Protein AF-A0A9W9YWU7-F1 (afdb_monomer_lite)

InterPro domains:
  IPR015576 Spermine synthase, animal [PTHR46315] (1-107)
  IPR029063 S-adenosyl-L-methionine-dependent methyltransferase superfami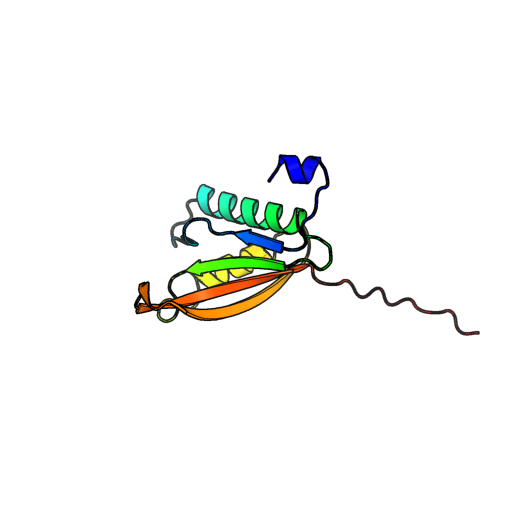ly [G3DSA:3.40.50.150] (1-108)
  IPR029063 S-adenosyl-L-methionine-dependent methyltransferase superfamily [SSF53335] (5-106)
  IPR030374 Polyamine biosynthesis domain [PS51006] (1-104)

Organism: NCBI:txid174260

pLDDT: mean 83.97, std 16.29, range [47.09, 98.5]

Sequence (116 aa):
MREFVKEKKTFDVVINDLTDIVIQSEKQGSYLDFQQEIQDLSIRLLSPRGKYFVQGAYGFNQQNDSLRLYEEQLENLYCPVEFKREFVFVPSFLELWTFYEIWKKQTTTTVNSPEK

Structure (mmCIF, N/CA/C/O backbone):
data_AF-A0A9W9YWU7-F1
#
_entry.id   AF-A0A9W9YWU7-F1
#
loop_
_atom_site.group_PDB
_atom_site.id
_atom_site.type_symbol
_atom_site.label_atom_id
_atom_site.label_alt_id
_atom_site.label_comp_id
_atom_site.label_asym_id
_atom_site.label_entity_id
_atom_site.label_seq_id
_atom_site.pdbx_PDB_ins_code
_atom_site.Cartn_x
_atom_site.Cartn_y
_atom_site.Cartn_z
_atom_site.occupancy
_atom_site.B_iso_or_equiv
_atom_site.auth_seq_id
_atom_site.auth_comp_id
_atom_site.auth_asym_id
_atom_site.auth_atom_id
_atom_site.pdbx_PDB_model_num
ATOM 1 N N . MET A 1 1 ? -12.077 7.163 -3.579 1.00 93.69 1 MET A N 1
ATOM 2 C CA . MET A 1 1 ? -11.612 6.771 -2.225 1.00 93.69 1 MET A CA 1
ATOM 3 C C . MET A 1 1 ? -12.128 7.697 -1.126 1.00 93.69 1 MET A C 1
ATOM 5 O O . MET A 1 1 ? -12.746 7.196 -0.199 1.00 93.69 1 MET A O 1
ATOM 9 N N . ARG A 1 2 ? -11.940 9.024 -1.224 1.00 97.56 2 ARG A N 1
ATOM 10 C CA . ARG A 1 2 ? -12.386 9.993 -0.196 1.00 97.56 2 ARG A CA 1
ATOM 11 C C . ARG A 1 2 ? -13.863 9.849 0.212 1.00 97.56 2 ARG A C 1
ATOM 13 O O . ARG A 1 2 ? -14.150 9.833 1.402 1.00 97.56 2 ARG A O 1
ATOM 20 N N . GLU A 1 3 ? -14.778 9.671 -0.741 1.00 98.12 3 GLU A N 1
ATOM 21 C CA . GLU A 1 3 ? -16.203 9.445 -0.432 1.00 98.12 3 GLU A CA 1
ATOM 22 C C . GLU A 1 3 ? -16.442 8.150 0.356 1.00 98.12 3 GLU A C 1
ATOM 24 O O . GLU A 1 3 ? -17.139 8.165 1.360 1.00 98.12 3 GLU A O 1
ATOM 29 N N . PHE A 1 4 ? -15.772 7.049 0.006 1.00 97.88 4 PHE A N 1
ATOM 30 C CA . PHE A 1 4 ? -15.872 5.801 0.771 1.00 97.88 4 PHE A CA 1
ATOM 31 C C . PHE A 1 4 ? -15.358 5.944 2.209 1.00 97.88 4 PHE A C 1
ATOM 33 O O . PHE A 1 4 ? -15.925 5.343 3.119 1.00 97.88 4 PHE A O 1
ATOM 40 N N . VAL A 1 5 ? -14.333 6.777 2.430 1.00 97.31 5 VAL A N 1
ATOM 41 C CA . VAL A 1 5 ? -13.852 7.096 3.784 1.00 97.31 5 VAL A CA 1
ATOM 42 C C . VAL A 1 5 ? -14.919 7.877 4.553 1.00 97.31 5 VAL A C 1
ATOM 44 O O . VAL A 1 5 ? -15.197 7.545 5.704 1.00 97.31 5 VAL A O 1
ATOM 47 N N . LYS A 1 6 ? -15.561 8.874 3.923 1.00 97.69 6 LYS A N 1
ATOM 48 C CA . LYS A 1 6 ? -16.678 9.625 4.530 1.00 97.69 6 LYS A CA 1
ATOM 49 C C . LYS A 1 6 ? -17.859 8.711 4.874 1.00 97.69 6 LYS A C 1
ATOM 51 O O . LYS A 1 6 ? -18.442 8.845 5.946 1.00 97.69 6 LYS A O 1
ATOM 56 N N . GLU A 1 7 ? -18.164 7.753 4.003 1.00 97.88 7 GLU A N 1
ATOM 57 C CA . GLU A 1 7 ? -19.212 6.738 4.183 1.00 97.88 7 GLU A CA 1
ATOM 58 C C . GLU A 1 7 ? -18.834 5.628 5.180 1.00 97.88 7 GLU A C 1
ATOM 60 O O . GLU A 1 7 ? -19.648 4.746 5.443 1.00 97.88 7 GLU A O 1
ATOM 65 N N . LYS A 1 8 ? -17.615 5.650 5.743 1.00 96.38 8 LYS A N 1
ATOM 66 C CA . LYS A 1 8 ? -17.079 4.610 6.640 1.00 96.38 8 LYS A CA 1
ATOM 67 C C . LYS A 1 8 ? -17.126 3.201 6.031 1.00 96.38 8 LYS A C 1
ATOM 69 O O . LYS A 1 8 ? -17.287 2.216 6.752 1.00 96.38 8 LYS A O 1
ATOM 74 N N . LYS A 1 9 ? -16.977 3.096 4.708 1.00 97.81 9 LYS A N 1
ATOM 75 C CA . LYS A 1 9 ? -16.840 1.807 4.023 1.00 97.81 9 LYS A CA 1
ATOM 76 C C . LYS A 1 9 ? -15.457 1.219 4.266 1.00 97.81 9 LYS A C 1
ATOM 78 O O . LYS A 1 9 ? -14.471 1.948 4.379 1.00 97.81 9 LYS A O 1
ATOM 83 N N . THR A 1 10 ? -15.400 -0.106 4.302 1.00 98.06 10 THR A N 1
ATOM 84 C CA . THR A 1 10 ? -14.157 -0.867 4.401 1.00 98.06 10 THR A CA 1
ATOM 85 C C . THR A 1 10 ? -14.149 -2.028 3.413 1.00 98.06 10 THR A C 1
ATOM 87 O O . THR A 1 10 ? -15.203 -2.493 2.980 1.00 98.06 10 THR A O 1
ATOM 90 N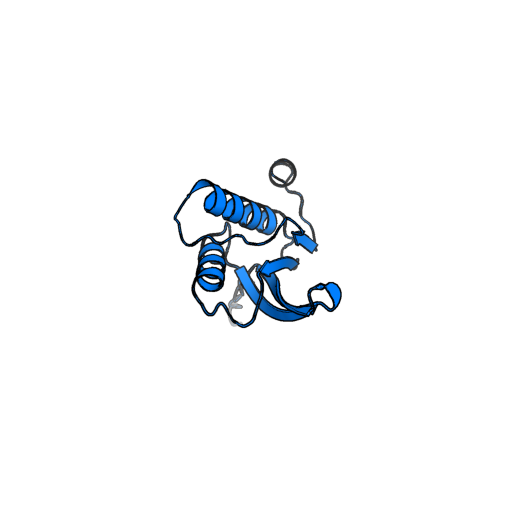 N . PHE A 1 11 ? -12.951 -2.480 3.055 1.00 98.44 11 PHE A N 1
ATOM 91 C CA . PHE A 1 11 ? -12.714 -3.565 2.110 1.00 98.44 11 PHE A CA 1
ATOM 92 C C . PHE A 1 11 ? -11.687 -4.538 2.683 1.00 98.44 11 PHE A C 1
ATOM 94 O O . PHE A 1 11 ? -10.728 -4.127 3.340 1.00 98.44 11 PHE A O 1
ATOM 101 N N . ASP A 1 12 ? -11.868 -5.829 2.418 1.00 98.50 12 ASP A N 1
ATOM 102 C CA . ASP A 1 12 ? -10.908 -6.857 2.834 1.00 98.50 12 ASP A CA 1
ATOM 103 C C . ASP A 1 12 ? -9.632 -6.834 1.996 1.00 98.50 12 ASP A C 1
ATOM 105 O O . ASP A 1 12 ? -8.562 -7.202 2.475 1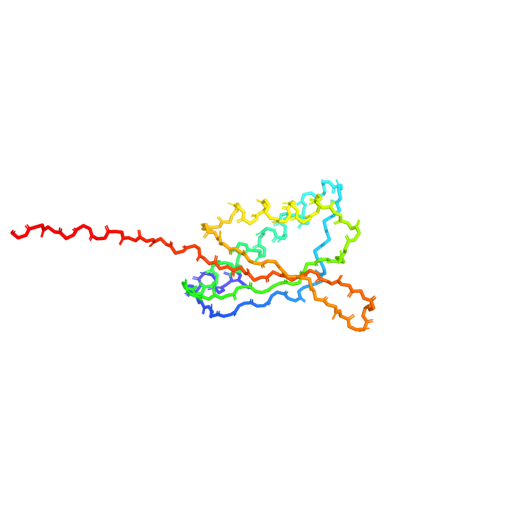.00 98.50 12 ASP A O 1
ATOM 109 N N . VAL A 1 13 ? -9.730 -6.359 0.757 1.00 98.25 13 VAL A N 1
ATOM 110 C CA . VAL A 1 13 ? -8.589 -6.207 -0.137 1.00 98.25 13 VAL A CA 1
ATOM 111 C C . VAL A 1 13 ? -8.679 -4.861 -0.841 1.00 98.25 13 VAL A C 1
ATOM 113 O O . VAL A 1 13 ? -9.727 -4.497 -1.373 1.00 98.25 13 VAL A O 1
ATOM 116 N N . VAL A 1 14 ? -7.565 -4.134 -0.857 1.00 98.25 14 VAL A N 1
ATOM 117 C CA . VAL A 1 14 ? -7.363 -2.950 -1.696 1.00 98.25 14 VAL A CA 1
ATOM 118 C C . VAL A 1 14 ? -6.153 -3.232 -2.579 1.00 98.25 14 VAL A C 1
ATOM 120 O O . VAL A 1 14 ? -5.101 -3.601 -2.067 1.00 98.25 14 VAL A O 1
ATOM 123 N N . ILE A 1 15 ? -6.293 -3.078 -3.893 1.00 97.25 15 ILE A N 1
ATOM 124 C CA . ILE A 1 15 ? -5.193 -3.241 -4.851 1.00 97.25 15 ILE A CA 1
ATOM 125 C C . ILE A 1 15 ? -4.962 -1.885 -5.505 1.00 97.25 15 ILE A C 1
ATOM 127 O O . ILE A 1 15 ? -5.877 -1.333 -6.117 1.00 97.25 15 ILE A O 1
ATOM 131 N N . ASN A 1 16 ? -3.764 -1.338 -5.339 1.00 94.38 16 ASN A N 1
ATOM 132 C CA . ASN A 1 16 ? -3.328 -0.148 -6.049 1.00 94.38 16 ASN A CA 1
ATOM 133 C C . ASN A 1 16 ? -2.482 -0.567 -7.251 1.00 94.38 16 ASN A C 1
ATOM 135 O O . ASN A 1 16 ? -1.338 -0.990 -7.104 1.00 94.38 16 ASN A O 1
ATOM 139 N N . ASP A 1 17 ? -3.096 -0.424 -8.420 1.00 91.75 17 ASP A N 1
ATOM 140 C CA . ASP A 1 17 ? -2.507 -0.661 -9.737 1.00 91.75 17 ASP A CA 1
ATOM 141 C C . ASP A 1 17 ? -2.392 0.659 -10.521 1.00 91.75 17 ASP A C 1
ATOM 143 O O . ASP A 1 17 ? -2.638 0.742 -11.722 1.00 91.75 17 ASP A O 1
ATOM 147 N N . LEU A 1 18 ? -2.115 1.755 -9.809 1.00 88.00 18 LEU A N 1
ATOM 148 C CA . LEU A 1 18 ? -1.696 2.990 -10.459 1.00 88.00 18 LEU A CA 1
ATOM 149 C C . LEU A 1 18 ? -0.305 2.791 -11.076 1.00 88.00 18 LEU A C 1
ATOM 151 O O . LEU A 1 18 ? 0.443 1.878 -10.714 1.00 88.00 18 LEU A O 1
ATOM 155 N N . THR A 1 19 ? 0.034 3.676 -12.014 1.00 74.12 19 THR A N 1
ATOM 156 C CA . THR A 1 19 ? 1.380 3.749 -12.595 1.00 74.12 19 THR A CA 1
ATOM 157 C C . THR A 1 19 ? 2.438 3.810 -11.498 1.00 74.12 19 THR A C 1
ATOM 159 O O . THR A 1 19 ? 2.178 4.398 -10.447 1.00 74.12 19 THR A O 1
ATOM 162 N N . ASP A 1 20 ? 3.601 3.238 -11.794 1.00 66.88 20 ASP A N 1
ATOM 163 C CA . ASP A 1 20 ? 4.733 2.956 -10.911 1.00 66.88 20 ASP A CA 1
ATOM 164 C C . ASP A 1 20 ? 4.992 4.006 -9.836 1.00 66.88 20 ASP A C 1
ATOM 166 O O . ASP A 1 20 ? 4.770 5.206 -10.016 1.00 66.88 20 ASP A O 1
ATOM 170 N N . ILE A 1 21 ? 5.581 3.545 -8.736 1.00 65.00 21 ILE A N 1
ATOM 171 C CA . ILE A 1 21 ? 6.114 4.404 -7.683 1.00 65.00 21 ILE A CA 1
ATOM 172 C C . ILE A 1 21 ? 7.296 5.207 -8.255 1.00 65.00 21 ILE A C 1
ATOM 174 O O . ILE A 1 21 ? 8.448 4.767 -8.232 1.00 65.00 21 ILE A O 1
ATOM 178 N N . VAL A 1 22 ? 7.021 6.397 -8.795 1.00 59.06 22 VAL A N 1
ATOM 179 C CA . VAL A 1 22 ? 8.043 7.302 -9.336 1.00 59.06 22 VAL A CA 1
ATOM 180 C C . VAL A 1 22 ? 8.631 8.116 -8.188 1.00 59.06 22 VAL A C 1
ATOM 182 O O . VAL A 1 22 ? 8.260 9.260 -7.941 1.00 59.06 22 VAL A O 1
ATOM 185 N N . ILE A 1 23 ? 9.577 7.530 -7.457 1.00 56.53 23 ILE A N 1
ATOM 186 C CA . ILE A 1 23 ? 10.339 8.271 -6.446 1.00 56.53 23 ILE A CA 1
ATOM 187 C C . ILE A 1 23 ? 11.538 8.911 -7.139 1.00 56.53 23 ILE A C 1
ATOM 189 O O . ILE A 1 23 ? 12.637 8.358 -7.168 1.00 56.53 23 ILE A O 1
ATOM 193 N N . GLN A 1 24 ? 11.299 10.070 -7.754 1.00 52.41 24 GLN A N 1
ATOM 194 C CA . GLN A 1 24 ? 12.376 10.940 -8.214 1.00 52.41 24 GLN A CA 1
ATOM 195 C C . GLN A 1 24 ? 13.084 11.542 -6.994 1.00 52.41 24 GLN A C 1
ATOM 197 O O . GLN A 1 24 ? 12.447 12.034 -6.065 1.00 52.41 24 GLN A O 1
ATOM 202 N N . SER A 1 25 ? 14.418 11.509 -7.007 1.00 48.91 25 SER A N 1
ATOM 203 C CA . SER A 1 25 ? 15.292 12.079 -5.970 1.00 48.91 25 SER A CA 1
ATOM 204 C C . SER A 1 25 ? 15.158 13.600 -5.821 1.00 48.91 25 SER A C 1
ATOM 206 O O . SER A 1 25 ? 15.679 14.187 -4.871 1.00 48.91 25 SER A O 1
ATOM 208 N N . GLU A 1 26 ? 14.459 14.256 -6.746 1.00 50.16 26 GLU A N 1
ATOM 209 C CA . GLU A 1 26 ? 14.153 15.674 -6.678 1.00 50.16 26 GLU A CA 1
ATOM 210 C C . GLU A 1 26 ? 12.811 15.875 -5.979 1.00 50.16 26 GLU A C 1
ATOM 212 O O . GLU A 1 26 ? 11.756 15.528 -6.499 1.00 50.16 26 GLU A O 1
ATOM 217 N N . LYS A 1 27 ? 12.881 16.445 -4.774 1.00 49.44 27 LYS A N 1
ATOM 218 C CA . LYS A 1 27 ? 11.782 16.862 -3.893 1.00 49.44 27 LYS A CA 1
ATOM 219 C C . LYS A 1 27 ? 10.743 17.769 -4.584 1.00 49.44 27 LYS A C 1
ATOM 221 O O . LYS A 1 27 ? 10.612 18.940 -4.235 1.00 49.44 27 LYS A O 1
ATOM 226 N N . GLN A 1 28 ? 9.968 17.261 -5.532 1.00 55.19 28 GLN A N 1
ATOM 227 C CA . GLN A 1 28 ? 8.737 17.901 -5.982 1.00 55.19 28 GLN A CA 1
ATOM 228 C C . GLN A 1 28 ? 7.609 17.369 -5.096 1.00 55.19 28 GLN A C 1
ATOM 230 O O . GLN A 1 28 ? 7.048 16.304 -5.343 1.00 55.19 28 GLN A O 1
ATOM 235 N N . GLY A 1 29 ? 7.339 18.095 -4.005 1.00 64.75 29 GLY A N 1
ATOM 236 C CA . GLY A 1 29 ? 6.458 17.659 -2.913 1.00 64.75 29 GLY A CA 1
ATOM 237 C C . GLY A 1 29 ? 5.079 17.162 -3.357 1.00 64.75 29 GLY A C 1
ATOM 238 O O . GLY A 1 29 ? 4.556 16.234 -2.760 1.00 64.75 29 GLY A O 1
ATOM 239 N N . SER A 1 30 ? 4.541 17.662 -4.473 1.00 76.50 30 SER A N 1
ATOM 240 C CA . SER A 1 30 ? 3.202 17.298 -4.947 1.00 76.50 30 SER A CA 1
ATOM 241 C C . SER A 1 30 ? 3.013 15.811 -5.259 1.00 76.50 30 SER A C 1
ATOM 243 O O . SER A 1 30 ? 1.927 15.290 -5.011 1.00 76.50 30 SER A O 1
ATOM 245 N N . TYR A 1 31 ? 4.024 15.112 -5.791 1.00 80.56 31 TYR A N 1
ATOM 246 C CA . TYR A 1 31 ? 3.877 13.687 -6.115 1.00 80.56 31 TYR A CA 1
ATOM 247 C C . TYR A 1 31 ? 4.013 12.803 -4.873 1.00 80.56 31 TYR A C 1
ATOM 249 O O . TYR A 1 31 ? 3.227 11.876 -4.689 1.00 80.56 31 TYR A O 1
ATOM 257 N N . LEU A 1 32 ? 4.964 13.113 -3.987 1.00 79.31 32 LEU A N 1
ATOM 258 C CA . LEU A 1 32 ? 5.121 12.389 -2.723 1.00 79.31 32 LEU A CA 1
ATOM 259 C C . LEU A 1 32 ? 3.896 12.573 -1.822 1.00 79.31 32 LEU A C 1
ATOM 261 O O . LEU A 1 32 ? 3.423 11.590 -1.253 1.00 79.31 32 LEU A O 1
ATOM 265 N N . ASP A 1 33 ? 3.351 13.790 -1.757 1.00 85.94 33 ASP A N 1
ATOM 266 C CA . ASP A 1 33 ? 2.119 14.096 -1.026 1.00 85.94 33 ASP A CA 1
ATOM 267 C C . ASP A 1 33 ? 0.929 13.326 -1.612 1.00 85.94 33 ASP A C 1
ATOM 269 O O . ASP A 1 33 ? 0.134 12.741 -0.875 1.00 85.94 33 ASP A O 1
ATOM 273 N N . PHE A 1 34 ? 0.831 13.261 -2.945 1.00 87.50 34 PHE A N 1
ATOM 274 C CA . PHE A 1 34 ? -0.191 12.470 -3.628 1.00 87.50 34 PHE A CA 1
ATOM 275 C C . PHE A 1 34 ? -0.061 10.978 -3.302 1.00 87.50 34 PHE A C 1
ATOM 277 O O . PHE A 1 34 ? -1.045 10.326 -2.952 1.00 87.50 34 PHE A O 1
ATOM 284 N N . GLN A 1 35 ? 1.153 10.434 -3.358 1.00 87.88 35 GLN A N 1
ATOM 285 C CA . GLN A 1 35 ? 1.417 9.038 -3.032 1.00 87.88 35 GLN A CA 1
ATOM 286 C C . GLN A 1 35 ? 1.057 8.721 -1.574 1.00 87.88 35 GLN A C 1
ATOM 288 O O . GLN A 1 35 ? 0.380 7.722 -1.316 1.00 87.88 35 GLN A O 1
ATOM 293 N N . GLN A 1 36 ? 1.445 9.584 -0.632 1.00 89.88 36 GLN A N 1
ATOM 294 C CA . GLN A 1 36 ? 1.100 9.435 0.780 1.00 89.88 36 GLN A CA 1
ATOM 295 C C . GLN A 1 36 ? -0.414 9.524 0.998 1.00 89.88 36 GLN A C 1
ATOM 297 O O . GLN A 1 36 ? -0.969 8.747 1.771 1.00 89.88 36 GLN A O 1
ATOM 302 N N . GLU A 1 37 ? -1.113 10.405 0.278 1.00 93.19 37 GLU A N 1
ATOM 303 C CA . GLU A 1 37 ? -2.573 10.486 0.324 1.00 93.19 37 GLU A CA 1
ATOM 304 C C . GLU A 1 37 ? -3.230 9.178 -0.140 1.00 93.19 37 GLU A C 1
ATOM 306 O O . GLU A 1 37 ? -4.141 8.673 0.521 1.00 93.19 37 GLU A O 1
ATOM 311 N N . ILE A 1 38 ? -2.772 8.600 -1.255 1.00 94.31 38 ILE A N 1
ATOM 312 C CA . ILE A 1 38 ? -3.304 7.329 -1.763 1.00 94.31 38 ILE A CA 1
ATOM 313 C C . ILE A 1 38 ? -3.044 6.193 -0.769 1.00 94.31 38 ILE A C 1
ATOM 315 O O . ILE A 1 38 ? -3.949 5.390 -0.515 1.00 94.31 38 ILE A O 1
ATOM 319 N N . GLN A 1 39 ? -1.852 6.132 -0.171 1.00 94.31 39 GLN A N 1
ATOM 320 C CA . GLN A 1 39 ? -1.535 5.152 0.871 1.00 94.31 39 GLN A CA 1
ATOM 321 C C . GLN A 1 39 ? -2.456 5.326 2.087 1.00 94.31 39 GLN A C 1
ATOM 323 O O . GLN A 1 39 ? -3.101 4.367 2.514 1.00 94.31 39 GLN A O 1
ATOM 328 N N . ASP A 1 40 ? -2.597 6.550 2.600 1.00 96.56 40 ASP A N 1
ATOM 329 C CA . ASP A 1 40 ? -3.418 6.858 3.774 1.00 96.56 40 ASP A CA 1
ATOM 330 C C . ASP A 1 40 ? -4.893 6.506 3.542 1.00 96.56 40 ASP A C 1
ATOM 332 O O . ASP A 1 40 ? -5.526 5.825 4.355 1.00 96.56 40 ASP A O 1
ATOM 336 N N . LEU A 1 41 ? -5.440 6.896 2.388 1.00 97.75 41 LEU A N 1
ATOM 337 C CA . LEU A 1 41 ? -6.804 6.549 2.000 1.00 97.75 41 LEU A CA 1
ATOM 338 C C . LEU A 1 41 ? -6.983 5.032 1.856 1.00 97.75 41 LEU A C 1
ATOM 340 O O . LEU A 1 41 ? -8.018 4.512 2.276 1.00 97.75 41 LEU A O 1
ATOM 344 N N . SER A 1 42 ? -5.999 4.317 1.302 1.00 97.44 42 SER A N 1
ATOM 345 C CA . SER A 1 42 ? -6.055 2.856 1.147 1.00 97.44 42 SER A CA 1
ATOM 346 C C . SER A 1 42 ? -6.108 2.161 2.505 1.00 97.44 42 SER A C 1
ATOM 348 O O . SER A 1 42 ? -6.958 1.299 2.726 1.00 97.44 42 SER A O 1
ATOM 350 N N . ILE A 1 43 ? -5.275 2.596 3.457 1.00 97.75 43 ILE A N 1
ATOM 351 C CA . ILE A 1 43 ? -5.258 2.049 4.818 1.00 97.75 43 ILE A CA 1
ATOM 352 C C . ILE A 1 43 ? -6.537 2.392 5.587 1.00 97.75 43 ILE A C 1
ATOM 354 O O . ILE A 1 43 ? -7.088 1.530 6.279 1.00 97.75 43 ILE A O 1
ATOM 358 N N . ARG A 1 44 ? -7.082 3.606 5.451 1.00 97.62 44 ARG A N 1
ATOM 359 C CA . ARG A 1 44 ? -8.376 3.961 6.068 1.00 97.62 44 ARG A CA 1
ATOM 360 C C . ARG A 1 44 ? -9.511 3.072 5.578 1.00 97.62 44 ARG A C 1
ATOM 362 O O . ARG A 1 44 ? -10.338 2.655 6.385 1.00 97.62 44 ARG A O 1
ATOM 369 N N . LEU A 1 45 ? -9.517 2.764 4.284 1.00 98.12 45 LEU A N 1
ATOM 370 C CA . LEU A 1 45 ? -10.508 1.900 3.646 1.00 98.12 45 LEU A CA 1
ATOM 371 C C . LEU A 1 45 ? -10.284 0.408 3.909 1.00 98.12 45 LEU A C 1
ATOM 373 O O . LEU A 1 45 ? -11.133 -0.401 3.549 1.00 98.12 45 LEU A O 1
ATOM 377 N N . LEU A 1 46 ? -9.186 0.016 4.550 1.00 98.00 46 LEU A N 1
ATOM 378 C CA . LEU A 1 46 ? -8.911 -1.386 4.830 1.00 98.00 46 LEU A CA 1
ATOM 379 C C . LEU A 1 46 ? -9.731 -1.890 6.023 1.00 98.00 46 LEU A C 1
ATOM 381 O O . LEU A 1 46 ? -9.815 -1.225 7.061 1.00 98.00 46 LEU A O 1
ATOM 385 N N . SER A 1 47 ? -10.309 -3.085 5.926 1.00 97.50 47 SER A N 1
ATOM 386 C CA . SER A 1 47 ? -10.890 -3.759 7.090 1.00 97.50 47 SER A CA 1
ATOM 387 C C . SER A 1 47 ? -9.788 -4.066 8.130 1.00 97.50 47 SER A C 1
ATOM 389 O O . SER A 1 47 ? -8.600 -4.042 7.798 1.00 97.50 47 SER A O 1
ATOM 391 N N . PRO A 1 48 ? -10.112 -4.338 9.411 1.00 95.88 48 PRO A N 1
ATOM 392 C CA . PRO A 1 48 ? -9.097 -4.583 10.448 1.00 95.88 48 PRO A CA 1
ATOM 393 C C . PRO A 1 48 ? -8.117 -5.727 10.145 1.00 95.88 48 PRO A C 1
ATOM 395 O O . PRO A 1 48 ? -7.027 -5.762 10.712 1.00 95.88 48 PRO A O 1
ATOM 398 N N . ARG A 1 49 ? -8.510 -6.672 9.282 1.00 95.81 49 ARG A N 1
ATOM 399 C CA . ARG A 1 49 ? -7.689 -7.810 8.837 1.00 95.81 49 ARG A CA 1
ATOM 400 C C . ARG A 1 49 ? -7.403 -7.784 7.335 1.00 95.81 49 ARG A C 1
ATOM 402 O O . ARG A 1 49 ? -6.859 -8.754 6.813 1.00 95.81 49 ARG A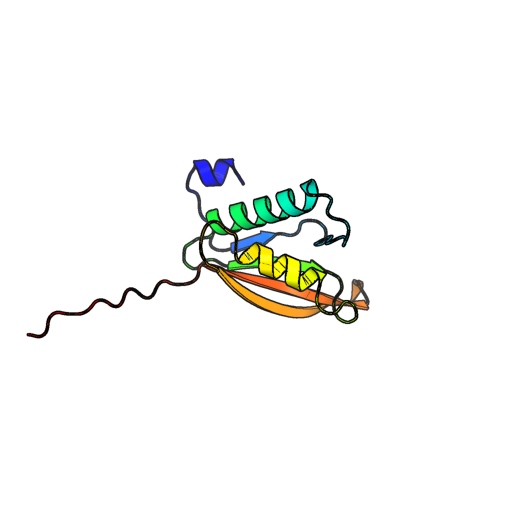 O 1
ATOM 409 N N . GLY A 1 50 ? -7.799 -6.713 6.652 1.00 97.94 50 GLY A N 1
ATOM 410 C CA . GLY A 1 50 ? -7.634 -6.607 5.216 1.00 97.94 50 GLY A CA 1
ATOM 411 C C . GLY A 1 50 ? -6.175 -6.432 4.808 1.00 97.94 50 GLY A C 1
ATOM 412 O O . GLY A 1 50 ? -5.309 -6.134 5.639 1.00 97.94 50 GLY A O 1
ATOM 413 N N . LYS A 1 51 ? -5.918 -6.610 3.511 1.00 98.31 51 LYS A N 1
ATOM 414 C CA . LYS A 1 51 ? -4.597 -6.478 2.888 1.00 98.31 51 LYS A CA 1
ATOM 415 C C . LYS A 1 51 ? -4.602 -5.442 1.769 1.00 98.31 51 LYS A C 1
ATOM 417 O O . LYS A 1 51 ? -5.494 -5.427 0.922 1.00 98.31 51 LYS A O 1
ATOM 422 N N . TYR A 1 52 ? -3.606 -4.569 1.794 1.00 97.94 52 TYR A N 1
ATOM 423 C CA . TYR A 1 52 ? -3.343 -3.587 0.756 1.00 97.94 52 TYR A CA 1
ATOM 424 C C . TYR A 1 52 ? -2.167 -4.070 -0.097 1.00 97.94 52 TYR A C 1
ATOM 426 O O . TYR A 1 52 ? -1.082 -4.298 0.433 1.00 97.94 52 TYR A O 1
ATOM 434 N N . PHE A 1 53 ? -2.394 -4.250 -1.396 1.00 96.81 53 PHE A N 1
ATOM 435 C CA . PHE A 1 53 ? -1.380 -4.689 -2.352 1.00 96.81 53 PHE A CA 1
ATOM 436 C C . PHE A 1 53 ? -1.033 -3.565 -3.314 1.00 96.81 53 PHE A C 1
ATOM 438 O O . PHE A 1 53 ? -1.922 -2.862 -3.797 1.00 96.81 53 PHE A O 1
ATOM 445 N N . VAL A 1 54 ? 0.252 -3.414 -3.607 1.00 93.06 54 VAL A N 1
ATOM 446 C CA . VAL A 1 54 ? 0.742 -2.376 -4.513 1.00 93.06 54 VAL A CA 1
ATOM 447 C C . VAL A 1 54 ? 2.042 -2.813 -5.172 1.00 93.06 54 VAL A C 1
ATOM 449 O O . VAL A 1 54 ? 2.908 -3.419 -4.533 1.00 93.06 54 VAL A O 1
ATOM 452 N N . GLN A 1 55 ? 2.158 -2.524 -6.466 1.00 87.88 55 GLN A N 1
ATOM 453 C CA . GLN A 1 55 ? 3.415 -2.674 -7.186 1.00 87.88 55 GLN A CA 1
ATOM 454 C C . GLN A 1 55 ? 4.360 -1.522 -6.835 1.00 87.88 55 GLN A C 1
ATOM 456 O O . GLN A 1 55 ? 3.940 -0.384 -6.646 1.00 87.88 55 GLN A O 1
ATOM 461 N N . GLY A 1 56 ? 5.639 -1.839 -6.702 1.00 78.38 56 GLY A N 1
ATOM 462 C CA . GLY A 1 56 ? 6.692 -0.883 -6.413 1.00 78.38 56 GLY A CA 1
ATOM 463 C C . GLY A 1 56 ? 7.282 -0.288 -7.686 1.00 78.38 56 GLY A C 1
ATOM 464 O O . GLY A 1 56 ? 6.586 0.315 -8.497 1.00 78.38 56 GLY A O 1
ATOM 465 N N . ALA A 1 57 ? 8.592 -0.458 -7.828 1.00 74.81 57 ALA A N 1
ATOM 466 C CA . ALA A 1 57 ? 9.362 -0.056 -8.997 1.00 74.81 57 ALA A CA 1
ATOM 467 C C . ALA A 1 57 ? 10.322 -1.185 -9.424 1.00 74.81 57 ALA A C 1
ATOM 469 O O . ALA A 1 57 ? 10.462 -2.200 -8.720 1.00 74.81 57 ALA A O 1
ATOM 470 N N . TYR A 1 58 ? 11.004 -0.966 -10.555 1.00 70.81 58 TYR A N 1
ATOM 471 C CA . TYR A 1 58 ? 12.089 -1.795 -11.095 1.00 70.81 58 TYR A CA 1
ATOM 472 C C . TYR A 1 58 ? 13.083 -2.242 -10.009 1.00 70.81 58 TYR A C 1
ATOM 474 O O . TYR A 1 58 ? 13.672 -1.411 -9.312 1.00 70.81 58 TYR A O 1
ATOM 482 N N . GLY A 1 59 ? 13.288 -3.553 -9.857 1.00 58.72 59 GLY A N 1
ATOM 483 C CA . GLY A 1 59 ? 13.896 -4.132 -8.660 1.00 58.72 59 GLY A CA 1
ATOM 484 C C . GLY A 1 59 ? 15.041 -5.110 -8.910 1.00 58.72 59 GLY A C 1
ATOM 485 O O . GLY A 1 59 ? 14.820 -6.307 -8.924 1.00 58.72 59 GLY A O 1
ATOM 486 N N . PHE A 1 60 ? 16.282 -4.610 -8.950 1.00 53.09 60 PHE A N 1
ATOM 487 C CA . PHE A 1 60 ? 17.459 -5.259 -8.320 1.00 53.09 60 PHE A CA 1
ATOM 488 C C . PHE A 1 60 ? 18.626 -4.262 -8.176 1.00 53.09 60 PHE A C 1
ATOM 490 O O . PHE A 1 60 ? 19.333 -4.265 -7.172 1.00 53.09 60 PHE A O 1
ATOM 497 N N . ASN A 1 61 ? 18.793 -3.364 -9.159 1.00 52.59 61 ASN A N 1
ATOM 498 C CA . ASN A 1 61 ? 19.974 -2.492 -9.268 1.00 52.59 61 ASN A CA 1
ATOM 499 C C . ASN A 1 61 ? 19.833 -1.112 -8.600 1.00 52.59 61 ASN A C 1
ATOM 501 O O . ASN A 1 61 ? 20.838 -0.439 -8.396 1.00 52.59 61 ASN A O 1
ATOM 505 N N . GLN A 1 62 ? 18.619 -0.682 -8.247 1.00 53.91 62 GLN A N 1
ATOM 506 C CA . GLN A 1 62 ? 18.392 0.548 -7.480 1.00 53.91 62 GLN A CA 1
ATOM 507 C C . GLN A 1 62 ? 18.245 0.185 -6.000 1.00 53.91 62 GLN A C 1
ATOM 509 O O . GLN A 1 62 ? 17.143 -0.005 -5.488 1.00 53.91 62 GLN A O 1
ATOM 514 N N . GLN A 1 63 ? 19.381 0.001 -5.326 1.00 56.91 63 GLN A N 1
ATOM 515 C CA . GLN A 1 63 ? 19.413 -0.233 -3.887 1.00 56.91 63 GLN A CA 1
ATOM 516 C C . GLN A 1 63 ? 19.125 1.060 -3.108 1.00 56.91 63 GLN A C 1
ATOM 518 O O . GLN A 1 63 ? 19.796 2.075 -3.273 1.00 56.91 63 GLN A O 1
ATOM 523 N N . ASN A 1 64 ? 18.181 0.918 -2.179 1.00 62.62 64 ASN A N 1
ATOM 524 C CA . ASN A 1 64 ? 17.945 1.685 -0.957 1.00 62.62 64 ASN A CA 1
ATOM 525 C C . ASN A 1 64 ? 17.074 2.938 -1.039 1.00 62.62 64 ASN A C 1
ATOM 527 O O . ASN A 1 64 ? 16.000 2.903 -0.451 1.00 62.62 64 ASN A O 1
ATOM 531 N N . ASP A 1 65 ? 17.460 4.020 -1.707 1.00 73.19 65 ASP A N 1
ATOM 532 C CA . ASP A 1 65 ? 16.885 5.326 -1.332 1.00 73.19 65 ASP A CA 1
ATOM 533 C C . ASP A 1 65 ? 15.400 5.500 -1.697 1.00 73.19 65 ASP A C 1
ATOM 535 O O . ASP A 1 65 ? 14.617 5.959 -0.866 1.00 73.19 65 ASP A O 1
ATOM 539 N N . SER A 1 66 ? 14.972 5.066 -2.887 1.00 74.94 66 SER A N 1
ATOM 540 C CA . SER A 1 66 ? 13.563 5.155 -3.296 1.00 74.94 66 SER A CA 1
ATOM 541 C C . SER A 1 66 ? 12.660 4.224 -2.479 1.00 74.94 66 SER A C 1
ATOM 543 O O . SER A 1 66 ? 11.638 4.653 -1.954 1.00 74.94 66 SER A O 1
ATOM 545 N N . LEU A 1 67 ? 13.041 2.952 -2.314 1.00 81.31 67 LEU A N 1
ATOM 546 C CA . LEU A 1 67 ? 12.250 2.000 -1.520 1.00 81.31 67 LEU A CA 1
ATOM 547 C C . LEU A 1 67 ? 12.218 2.392 -0.042 1.00 81.31 67 LEU A C 1
ATOM 549 O O . LEU A 1 67 ? 11.185 2.265 0.605 1.00 81.31 67 LEU A O 1
ATOM 553 N N . ARG A 1 68 ? 13.327 2.921 0.478 1.00 83.25 68 ARG A N 1
ATOM 554 C CA . ARG A 1 68 ? 13.395 3.446 1.837 1.00 83.25 68 ARG A CA 1
ATOM 555 C C . ARG A 1 68 ? 12.468 4.641 2.010 1.00 83.25 68 ARG A C 1
ATOM 557 O O . ARG A 1 68 ? 11.737 4.668 2.987 1.00 83.25 68 ARG A O 1
ATOM 564 N N . LEU A 1 69 ? 12.446 5.586 1.068 1.00 83.94 69 LEU A N 1
ATOM 565 C CA . LEU A 1 69 ? 11.525 6.721 1.144 1.00 83.94 69 LEU A CA 1
ATOM 566 C C . LEU A 1 69 ? 10.063 6.256 1.125 1.00 83.94 69 LEU A C 1
ATOM 568 O O . LEU A 1 69 ? 9.244 6.773 1.878 1.00 83.94 69 LEU A O 1
ATOM 572 N N . TYR A 1 70 ? 9.738 5.260 0.295 1.00 87.00 70 TYR A N 1
ATOM 573 C CA . TYR A 1 70 ? 8.414 4.642 0.303 1.00 87.00 70 TYR A CA 1
ATOM 574 C C . TYR A 1 70 ? 8.071 4.053 1.678 1.00 87.00 70 TYR A C 1
ATOM 576 O O . TYR A 1 70 ? 7.001 4.316 2.222 1.00 87.00 70 TYR A O 1
ATOM 584 N N . GLU A 1 71 ? 8.991 3.281 2.254 1.00 89.88 71 GLU A N 1
ATOM 585 C CA . GLU A 1 71 ? 8.821 2.636 3.558 1.00 89.88 71 GLU A CA 1
ATOM 586 C C . GLU A 1 71 ? 8.719 3.668 4.697 1.00 89.88 71 GLU A C 1
ATOM 588 O O . GLU A 1 71 ? 7.878 3.513 5.578 1.00 89.88 71 GLU A O 1
ATOM 593 N N . GLU A 1 72 ? 9.463 4.777 4.630 1.00 90.06 72 GLU A N 1
ATOM 594 C CA . GLU A 1 72 ? 9.357 5.920 5.552 1.00 90.06 72 GLU A CA 1
ATOM 595 C C . GLU A 1 72 ? 7.989 6.629 5.448 1.00 90.06 72 GLU A C 1
ATOM 597 O O . GLU A 1 72 ? 7.447 7.103 6.451 1.00 90.06 72 GLU A O 1
ATOM 602 N N . GLN A 1 73 ? 7.368 6.681 4.262 1.00 89.75 73 GLN A N 1
ATOM 603 C CA . GLN A 1 73 ? 5.997 7.194 4.129 1.00 89.75 73 GLN A CA 1
ATOM 604 C C . GLN A 1 73 ? 4.968 6.283 4.812 1.00 89.75 73 GLN A C 1
ATOM 606 O O . GLN A 1 73 ? 4.013 6.793 5.404 1.00 89.75 73 GLN A O 1
ATOM 611 N N . LEU A 1 74 ? 5.180 4.959 4.806 1.00 93.12 74 LEU A N 1
ATOM 612 C CA . LEU A 1 74 ? 4.288 4.006 5.479 1.00 93.12 74 LEU A CA 1
ATOM 613 C C . LEU A 1 74 ? 4.270 4.180 7.006 1.00 93.12 74 LEU A C 1
ATOM 615 O O . LEU A 1 74 ? 3.269 3.858 7.648 1.00 93.12 74 LEU A O 1
ATOM 619 N N . GLU A 1 75 ? 5.339 4.716 7.596 1.00 92.75 75 GLU A N 1
ATOM 620 C CA . GLU A 1 75 ? 5.388 5.039 9.029 1.00 92.75 75 GLU A CA 1
ATOM 621 C C . GLU A 1 75 ? 4.473 6.220 9.395 1.00 92.75 75 GLU A C 1
ATOM 623 O O . GLU A 1 75 ? 4.040 6.346 10.541 1.00 92.75 75 GLU A O 1
ATOM 628 N N . ASN A 1 76 ? 4.132 7.059 8.413 1.00 91.25 76 ASN A N 1
ATOM 629 C CA . ASN A 1 76 ? 3.403 8.314 8.581 1.00 91.25 76 ASN A CA 1
ATOM 630 C C . ASN A 1 76 ? 1.973 8.242 8.013 1.00 91.25 76 ASN A C 1
ATOM 632 O O . ASN A 1 76 ? 1.504 9.172 7.350 1.00 91.25 76 ASN A O 1
ATOM 636 N N . LEU A 1 77 ? 1.277 7.130 8.260 1.00 94.75 77 LEU A N 1
ATOM 637 C CA . LEU A 1 77 ? -0.119 6.911 7.859 1.00 94.75 77 LEU A CA 1
ATOM 638 C C . LEU A 1 77 ? -1.090 7.058 9.042 1.00 94.75 77 LEU A C 1
ATOM 640 O O . LEU A 1 77 ? -0.694 7.119 10.204 1.00 94.75 77 LEU A O 1
ATOM 644 N N . TYR A 1 78 ? -2.395 7.063 8.751 1.00 91.62 78 TYR A N 1
ATOM 645 C CA . TYR A 1 78 ? -3.498 7.159 9.717 1.00 91.62 78 TYR A CA 1
ATOM 646 C C . TYR A 1 78 ? -3.374 6.238 10.939 1.00 91.62 78 TYR A C 1
ATOM 648 O O . TYR A 1 78 ? -3.815 6.597 12.033 1.00 91.62 78 TYR A O 1
ATOM 656 N N . CYS A 1 79 ? -2.827 5.038 10.757 1.00 95.81 79 CYS A N 1
ATOM 657 C CA . CYS A 1 79 ? -2.564 4.100 11.836 1.00 95.81 79 CYS A CA 1
ATOM 658 C C . CYS A 1 79 ? -1.275 3.319 11.562 1.00 95.81 79 CYS A C 1
ATOM 660 O O . CYS A 1 79 ? -0.909 3.167 10.395 1.00 95.81 79 CYS A O 1
ATOM 662 N N . PRO A 1 80 ? -0.637 2.750 12.600 1.00 96.94 80 PRO A N 1
ATOM 663 C CA . PRO A 1 80 ? 0.522 1.892 12.409 1.00 96.94 80 PRO A CA 1
ATOM 664 C C . PRO A 1 80 ? 0.201 0.713 11.485 1.00 96.94 80 PRO A C 1
ATOM 666 O O . PRO A 1 80 ? -0.818 0.029 11.651 1.00 96.94 80 PRO A O 1
ATOM 669 N N . VAL A 1 81 ? 1.093 0.463 10.535 1.00 97.69 81 VAL A N 1
ATOM 670 C CA . VAL A 1 81 ? 1.017 -0.660 9.601 1.00 97.69 81 VAL A CA 1
ATOM 671 C C . VAL A 1 81 ? 2.247 -1.549 9.729 1.00 97.69 81 VAL A C 1
ATOM 673 O O . VAL A 1 81 ? 3.274 -1.162 10.281 1.00 97.69 81 VAL A O 1
ATOM 676 N N . GLU A 1 82 ? 2.115 -2.759 9.220 1.00 97.38 82 GLU A N 1
ATOM 677 C CA . GLU A 1 82 ? 3.206 -3.684 8.951 1.00 97.38 82 GLU A CA 1
ATOM 678 C C . GLU A 1 82 ? 3.149 -4.043 7.467 1.00 97.38 82 GLU A C 1
ATOM 680 O O . GLU A 1 82 ? 2.094 -3.938 6.832 1.00 97.38 82 GLU A O 1
ATOM 685 N N . PHE A 1 83 ? 4.279 -4.451 6.902 1.00 96.81 83 PHE A N 1
ATOM 686 C CA . PHE A 1 83 ? 4.345 -4.797 5.493 1.00 96.81 83 PHE A CA 1
ATOM 687 C C . PHE A 1 83 ? 5.332 -5.926 5.220 1.00 96.81 83 PHE A C 1
ATOM 689 O O . PHE A 1 83 ? 6.246 -6.201 5.999 1.00 96.81 83 PHE A O 1
ATOM 696 N N . LYS A 1 84 ? 5.141 -6.567 4.072 1.00 95.62 84 LYS A N 1
ATOM 697 C CA . LYS A 1 84 ? 6.053 -7.528 3.468 1.00 95.62 84 LYS A CA 1
ATOM 698 C C . LYS A 1 84 ? 6.376 -7.060 2.057 1.00 95.62 84 LYS A C 1
ATOM 700 O O . LYS A 1 84 ? 5.483 -6.652 1.320 1.00 95.62 84 LYS A O 1
ATOM 705 N N . ARG A 1 85 ? 7.654 -7.148 1.697 1.00 91.88 85 ARG A N 1
ATOM 706 C CA . ARG A 1 85 ? 8.166 -6.829 0.365 1.00 91.88 85 ARG A CA 1
ATOM 707 C C . ARG A 1 85 ? 8.643 -8.100 -0.326 1.00 91.88 85 ARG A C 1
ATOM 709 O O . ARG A 1 85 ? 9.366 -8.886 0.286 1.00 91.88 85 ARG A O 1
ATOM 716 N N . GLU A 1 86 ? 8.283 -8.273 -1.589 1.00 91.75 86 GLU A N 1
ATOM 717 C CA . GLU A 1 86 ? 8.738 -9.380 -2.433 1.00 91.75 86 GLU A CA 1
ATOM 718 C C . GLU A 1 86 ? 9.308 -8.876 -3.758 1.00 91.75 86 GLU A C 1
ATOM 720 O O . GLU A 1 86 ? 8.879 -7.847 -4.275 1.00 91.75 86 GLU A O 1
ATOM 725 N N . PHE A 1 87 ? 10.267 -9.624 -4.307 1.00 90.25 87 PHE A N 1
ATOM 726 C CA . PHE A 1 87 ? 10.777 -9.422 -5.660 1.00 90.25 87 PHE A CA 1
ATOM 727 C C . PHE A 1 87 ? 10.261 -10.548 -6.548 1.00 90.25 87 PHE A C 1
ATOM 729 O O . PHE A 1 87 ? 10.539 -11.720 -6.289 1.00 90.25 87 PHE A O 1
ATOM 736 N N . VAL A 1 88 ? 9.520 -10.194 -7.591 1.00 91.19 88 VAL A N 1
ATOM 737 C C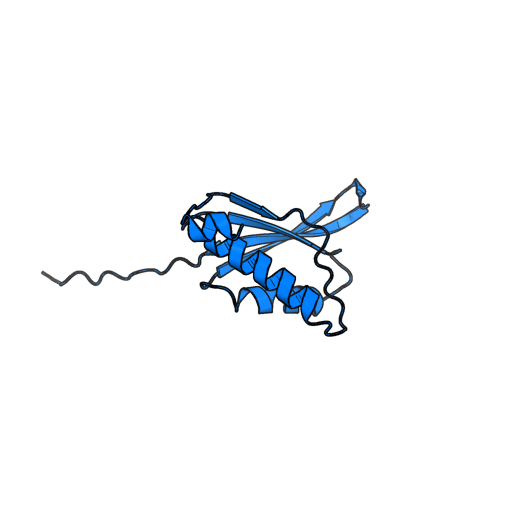A . VAL A 1 88 ? 8.892 -11.146 -8.509 1.00 91.19 88 VAL A CA 1
ATOM 738 C C . VAL A 1 88 ? 9.383 -10.867 -9.917 1.00 91.19 88 VAL A C 1
ATOM 740 O O . VAL A 1 88 ? 9.383 -9.726 -10.368 1.00 91.19 88 VAL A O 1
ATOM 743 N N . PHE A 1 89 ? 9.812 -11.910 -10.625 1.00 91.88 89 PHE A N 1
ATOM 744 C CA . PHE A 1 89 ? 10.206 -11.774 -12.023 1.00 91.88 89 PHE A CA 1
ATOM 745 C C . PHE A 1 89 ? 8.957 -11.645 -12.888 1.00 91.88 89 PHE A C 1
ATOM 747 O O . PHE A 1 89 ? 8.129 -12.557 -12.909 1.00 91.88 89 PHE A O 1
ATOM 754 N N . VAL A 1 90 ? 8.831 -10.527 -13.602 1.00 90.75 90 VAL A N 1
ATOM 755 C CA . VAL A 1 90 ? 7.710 -10.273 -14.511 1.00 90.75 90 VAL A CA 1
ATOM 756 C C . VAL A 1 90 ? 8.183 -10.577 -15.937 1.00 90.75 90 VAL A C 1
ATOM 758 O O . VAL A 1 90 ? 8.967 -9.805 -16.491 1.00 90.75 90 VAL A O 1
ATOM 761 N N . PRO A 1 91 ? 7.735 -11.685 -16.571 1.00 94.50 91 PRO A N 1
ATOM 762 C CA . PRO A 1 91 ? 8.320 -12.149 -17.832 1.00 94.50 91 PRO A CA 1
ATOM 763 C C . PRO A 1 91 ? 8.225 -11.145 -18.980 1.00 94.50 91 PRO A C 1
ATOM 765 O O . PRO A 1 91 ? 9.138 -11.061 -19.791 1.00 94.50 91 PRO A O 1
ATOM 768 N N . SER A 1 92 ? 7.145 -10.366 -19.045 1.00 93.19 92 SER A N 1
ATOM 769 C CA . SER A 1 92 ? 6.969 -9.332 -20.071 1.00 93.19 92 SER A CA 1
ATOM 770 C C . SER A 1 92 ? 7.903 -8.139 -19.892 1.00 93.19 92 SER A C 1
ATOM 772 O O . SER A 1 92 ? 8.179 -7.447 -20.865 1.00 93.19 92 SER A O 1
ATOM 774 N N . PHE A 1 93 ? 8.374 -7.893 -18.669 1.00 87.44 93 PHE A N 1
ATOM 775 C CA . PHE A 1 93 ? 9.317 -6.818 -18.361 1.00 87.44 93 PHE A CA 1
ATOM 776 C C . PHE A 1 93 ? 10.768 -7.308 -18.398 1.00 87.44 93 PHE A C 1
ATOM 778 O O . PHE A 1 93 ? 11.686 -6.501 -18.424 1.00 87.44 93 PHE A O 1
ATOM 785 N N . LEU A 1 94 ? 10.980 -8.631 -18.454 1.00 89.81 94 LEU A N 1
ATOM 786 C CA . LEU A 1 94 ? 12.299 -9.273 -18.463 1.00 89.81 94 LEU A CA 1
ATOM 787 C C . LEU A 1 94 ? 13.166 -8.883 -17.255 1.00 89.81 94 LEU A C 1
ATOM 789 O O . LEU A 1 94 ? 14.394 -8.937 -17.311 1.00 89.81 94 LEU A O 1
ATOM 793 N N . GLU A 1 95 ? 12.524 -8.535 -16.142 1.00 87.50 95 GLU A N 1
ATOM 794 C CA . GLU A 1 95 ? 13.178 -8.000 -14.956 1.00 87.50 95 GLU A CA 1
ATOM 795 C C . GLU A 1 95 ? 12.415 -8.345 -13.668 1.00 87.50 95 GLU A C 1
ATOM 797 O O . GLU A 1 95 ? 11.252 -8.762 -13.681 1.00 87.50 95 GLU A O 1
ATOM 802 N N . LEU A 1 96 ? 13.106 -8.206 -12.537 1.00 87.38 96 LEU A N 1
ATOM 803 C CA . LEU A 1 96 ? 12.519 -8.341 -11.209 1.00 87.38 96 LEU A CA 1
ATOM 804 C C . LEU A 1 96 ? 11.794 -7.045 -10.830 1.00 87.38 96 LEU A C 1
ATOM 806 O O . LEU A 1 96 ? 12.316 -5.945 -11.005 1.00 87.38 96 LEU A O 1
ATOM 810 N N . TRP A 1 97 ? 10.603 -7.196 -10.270 1.00 87.12 97 TRP A N 1
ATOM 811 C CA . TRP A 1 97 ? 9.756 -6.114 -9.794 1.00 87.12 97 TRP A CA 1
ATOM 812 C C . TRP A 1 97 ? 9.453 -6.256 -8.319 1.00 87.12 97 TRP A C 1
ATOM 814 O O . TRP A 1 97 ? 9.320 -7.363 -7.799 1.00 87.12 97 TRP A O 1
ATOM 824 N N . THR A 1 98 ? 9.339 -5.117 -7.648 1.00 88.38 98 THR A N 1
ATOM 825 C CA . THR A 1 98 ? 9.026 -5.074 -6.221 1.00 88.38 98 THR A CA 1
ATOM 826 C C . THR A 1 98 ? 7.515 -5.074 -6.020 1.00 88.38 98 THR A C 1
ATOM 828 O O . THR A 1 98 ? 6.814 -4.315 -6.679 1.00 88.38 98 THR A O 1
ATOM 831 N N . PHE A 1 99 ? 7.014 -5.862 -5.075 1.00 91.94 99 PHE A N 1
ATOM 832 C CA . PHE A 1 99 ? 5.616 -5.859 -4.650 1.00 91.94 99 PHE A CA 1
ATOM 833 C C . PHE A 1 99 ? 5.529 -5.721 -3.136 1.00 91.94 99 PHE A C 1
ATOM 835 O O . PHE A 1 99 ? 6.344 -6.294 -2.408 1.00 91.94 99 PHE A O 1
ATOM 842 N N . TYR A 1 100 ? 4.529 -4.979 -2.672 1.00 94.12 100 TYR A N 1
ATOM 843 C CA . TYR A 1 100 ? 4.243 -4.803 -1.256 1.00 94.12 100 TYR A CA 1
ATOM 844 C C . TYR A 1 100 ? 2.882 -5.392 -0.898 1.00 94.12 100 TYR A C 1
ATOM 846 O O . TYR A 1 100 ? 1.880 -5.155 -1.572 1.00 94.12 100 TYR A O 1
ATOM 854 N N . GLU A 1 101 ? 2.858 -6.113 0.216 1.00 97.31 101 GLU A N 1
ATOM 855 C CA . GLU A 1 101 ? 1.657 -6.460 0.966 1.00 97.31 101 GLU A CA 1
ATOM 856 C C . GLU A 1 101 ? 1.691 -5.677 2.282 1.00 97.31 101 GLU A C 1
ATOM 858 O O . GLU A 1 101 ? 2.633 -5.823 3.055 1.00 97.31 101 GLU A O 1
ATOM 863 N N . ILE A 1 102 ? 0.681 -4.851 2.550 1.00 97.62 102 ILE A N 1
ATOM 864 C CA . ILE A 1 102 ? 0.623 -3.947 3.708 1.00 97.62 102 ILE A CA 1
ATOM 865 C C . ILE A 1 102 ? -0.661 -4.218 4.502 1.00 97.62 102 ILE A C 1
ATOM 867 O O . ILE A 1 102 ? -1.731 -4.442 3.929 1.00 97.62 102 ILE A O 1
ATOM 871 N N . TRP A 1 103 ? -0.581 -4.204 5.833 1.00 98.12 103 TRP A N 1
ATOM 872 C CA . TRP A 1 103 ? -1.725 -4.433 6.720 1.00 98.12 103 TRP A CA 1
ATOM 873 C C . TRP A 1 103 ? -1.659 -3.602 7.997 1.00 98.12 103 TRP A C 1
ATOM 875 O O . TRP A 1 103 ? -0.598 -3.167 8.434 1.00 98.12 103 TRP A O 1
ATOM 885 N N . LYS A 1 104 ? -2.819 -3.388 8.624 1.00 97.69 104 LYS A N 1
ATOM 886 C CA . LYS A 1 104 ? -2.912 -2.691 9.913 1.00 97.69 104 LYS A CA 1
ATOM 887 C C . LYS A 1 104 ? -2.227 -3.512 11.000 1.00 97.69 104 LYS A C 1
ATOM 889 O O . LYS A 1 104 ? -2.527 -4.699 11.155 1.00 97.69 104 LYS A O 1
ATOM 894 N N . LYS A 1 105 ? -1.365 -2.872 11.791 1.00 96.44 105 LYS A N 1
ATOM 895 C CA . LYS A 1 105 ? -0.736 -3.519 12.943 1.00 96.44 105 LYS A CA 1
ATOM 896 C C . LYS A 1 105 ? -1.808 -3.889 13.968 1.00 96.44 105 LYS A C 1
ATOM 898 O O . LYS A 1 105 ? -2.602 -3.044 14.381 1.00 96.44 105 LYS A O 1
ATOM 903 N N . GLN A 1 106 ? -1.840 -5.153 14.379 1.00 90.31 106 GLN A N 1
ATOM 904 C CA . GLN A 1 106 ? -2.774 -5.622 15.404 1.00 90.31 106 GLN A CA 1
ATOM 905 C C . GLN A 1 106 ? -2.313 -5.089 16.769 1.00 90.31 106 GLN A C 1
ATOM 907 O O . GLN A 1 106 ? -1.202 -5.379 17.211 1.00 90.31 106 GLN A O 1
ATOM 912 N N . THR A 1 107 ? -3.152 -4.320 17.460 1.00 77.19 107 THR A N 1
ATOM 913 C CA . THR A 1 107 ? -2.922 -3.996 18.870 1.00 77.19 107 THR A CA 1
ATOM 914 C C . THR A 1 107 ? -3.341 -5.187 19.723 1.00 77.19 107 THR A C 1
ATOM 916 O O . THR A 1 107 ? -4.526 -5.472 19.888 1.00 77.19 107 THR A O 1
ATOM 919 N N . THR A 1 108 ? -2.375 -5.908 20.285 1.00 65.12 108 THR A N 1
ATOM 920 C CA . THR A 1 108 ? -2.639 -6.926 21.305 1.00 65.12 108 THR A CA 1
ATOM 921 C C . THR A 1 108 ? -3.132 -6.226 22.570 1.00 65.12 108 THR A C 1
ATOM 923 O O . THR A 1 108 ? -2.348 -5.696 23.351 1.00 65.12 108 THR A O 1
ATOM 926 N N . THR A 1 109 ? -4.447 -6.180 22.783 1.00 54.22 109 THR A N 1
ATOM 927 C CA . THR A 1 109 ? -4.997 -5.804 24.087 1.00 54.22 109 THR A CA 1
ATOM 928 C C . THR A 1 109 ? -4.752 -6.963 25.048 1.00 54.22 109 THR A C 1
ATOM 930 O O . THR A 1 109 ? -5.477 -7.956 25.031 1.00 54.22 109 THR A O 1
ATOM 933 N N . THR A 1 110 ? -3.714 -6.862 25.876 1.00 47.84 110 THR A N 1
ATOM 934 C CA . THR A 1 110 ? -3.509 -7.770 27.006 1.00 47.84 110 THR A CA 1
ATOM 935 C C . THR A 1 110 ? -4.630 -7.521 28.012 1.00 47.84 110 THR A C 1
ATOM 937 O O . THR A 1 110 ? -4.590 -6.566 28.785 1.00 47.84 110 THR A O 1
ATOM 940 N N . VAL A 1 111 ? -5.682 -8.338 27.972 1.00 54.78 111 VAL A N 1
ATOM 941 C CA . VAL A 1 111 ? -6.707 -8.336 29.018 1.00 54.78 111 VAL A CA 1
ATOM 942 C C . VAL A 1 111 ? -6.094 -9.016 30.238 1.00 54.78 111 VAL A C 1
ATOM 944 O O . VAL A 1 111 ? -6.054 -10.243 30.318 1.00 54.78 111 VAL A O 1
ATOM 947 N N . ASN A 1 112 ? -5.586 -8.220 31.181 1.00 50.69 112 ASN A N 1
ATOM 948 C CA . ASN A 1 112 ? -5.264 -8.711 32.517 1.00 50.69 112 ASN A CA 1
ATOM 949 C C . ASN A 1 112 ? -6.573 -9.177 33.165 1.00 50.69 112 ASN A C 1
ATOM 951 O O . ASN A 1 112 ? -7.422 -8.366 33.534 1.00 50.69 112 ASN A O 1
ATOM 955 N N . SER A 1 113 ? -6.753 -10.494 33.246 1.00 47.09 113 SER A N 1
ATOM 956 C CA . SER A 1 113 ? -7.830 -11.091 34.032 1.00 47.09 113 SER A CA 1
ATOM 957 C C . SER A 1 113 ? -7.522 -10.860 35.514 1.00 47.09 113 SER A C 1
ATOM 959 O O . SER A 1 113 ? -6.386 -11.115 35.916 1.00 47.09 113 SER A O 1
ATOM 961 N N . PRO A 1 114 ? -8.472 -10.378 36.333 1.00 59.25 114 PRO A N 1
ATOM 962 C CA . PRO A 1 114 ? -8.264 -10.316 37.771 1.00 59.25 114 PRO A CA 1
ATOM 963 C C . PRO A 1 114 ? -8.129 -11.745 38.308 1.00 59.25 114 PRO A C 1
ATOM 965 O O . PRO A 1 114 ? -8.975 -12.600 38.029 1.00 59.25 114 PRO A O 1
ATOM 968 N N . GLU A 1 115 ? -7.037 -12.003 39.027 1.00 56.22 115 GLU A N 1
ATOM 969 C CA . GLU A 1 115 ? -6.834 -13.239 39.784 1.00 56.22 115 GLU A CA 1
ATOM 970 C C . GLU A 1 115 ? -8.036 -13.467 40.715 1.00 56.22 115 GLU A C 1
ATOM 972 O O . GLU A 1 115 ? -8.523 -12.534 41.360 1.00 56.22 115 GLU A O 1
ATOM 977 N N . LYS A 1 116 ? -8.551 -14.701 40.704 1.00 49.53 116 LYS A N 1
ATOM 978 C CA . LYS A 1 116 ? -9.584 -15.177 41.630 1.00 49.53 116 LYS A CA 1
ATOM 979 C C . LYS A 1 116 ? -8.996 -15.459 43.003 1.00 49.53 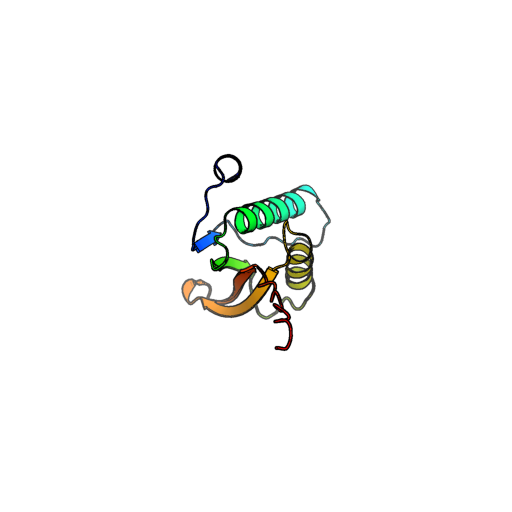116 LYS A C 1
ATOM 981 O O . LYS A 1 116 ? -7.877 -16.012 43.035 1.00 49.53 116 LYS A O 1
#

Secondary structure (DSSP, 8-state):
-HHHHHTT--EEEEEE-SS-----SS--HHHHHHHHHHHHHHHHTEEEEEEEEEEEEE-SSS-SHHHHHHHHHHTTSSS-EEEEEEEEEETTTTEEEEEEEEEEPP------PPP-

Foldseek 3Di:
DVVCLVVQAADQEAEDPPPELPPDPDPPPVSVVVVLVVLQVNQSRHDQNHKYKYWYDFDDPDPDDSVVSVVVSQCVHPAHKDKDKDWDQDVVVNGTTIMMIMHGDDDPPPPPDPDD

Radius of gyration: 16.74 Å; chains: 1; bounding box: 39×33×62 Å